Protein AF-A0A353D0W6-F1 (afdb_monomer_lite)

Secondary structure (DSSP, 8-state):
--HHHHHHHHHHHHHHHHHTT-HHHHHHHHTTSHHHHTTS--TT--EEEEESTTSSHHHHHHHHHHH-TTS-GGGEE-S--SHHHHHHHHHHT--EEEEE--HHHHHHHHHHH-TTS-HHHHHHHHHHHHHTTGGGGGGSEEEEHHHHHH-HHHHHHHHHHHHT--PPPPPP--HHHH--

Structure (mmCIF, N/CA/C/O backbone):
data_AF-A0A353D0W6-F1
#
_entry.id   AF-A0A353D0W6-F1
#
loop_
_atom_site.group_PDB
_atom_site.id
_atom_site.type_symbol
_atom_site.label_atom_id
_atom_site.label_alt_id
_atom_site.label_comp_id
_atom_site.label_asym_id
_atom_site.label_entity_id
_atom_site.label_seq_id
_atom_site.pdbx_PDB_ins_code
_atom_site.Cartn_x
_atom_site.Cartn_y
_atom_site.Cartn_z
_atom_site.occupancy
_atom_site.B_iso_or_equiv
_atom_site.auth_seq_id
_atom_site.auth_comp_id
_atom_site.auth_asym_id
_atom_site.auth_atom_id
_atom_site.pdbx_PDB_model_num
ATOM 1 N N . MET A 1 1 ? 20.693 12.632 -18.064 1.00 61.12 1 MET A N 1
ATOM 2 C CA . MET A 1 1 ? 21.108 11.742 -16.951 1.00 61.12 1 MET A CA 1
ATOM 3 C C . MET A 1 1 ? 22.246 10.874 -17.461 1.00 61.12 1 MET A C 1
ATOM 5 O O . MET A 1 1 ? 22.120 10.398 -18.578 1.00 61.12 1 MET A O 1
ATOM 9 N N . SER A 1 2 ? 23.347 10.707 -16.722 1.00 84.50 2 SER A N 1
ATOM 10 C CA . SER A 1 2 ? 24.462 9.867 -17.190 1.00 84.50 2 SER A CA 1
ATOM 11 C C . SER A 1 2 ? 24.059 8.386 -17.233 1.00 84.50 2 SER A C 1
ATOM 13 O O . SER A 1 2 ? 23.278 7.930 -16.391 1.00 84.50 2 SER A O 1
ATOM 15 N N . ASN A 1 3 ? 24.607 7.625 -18.186 1.00 86.06 3 ASN A N 1
ATOM 16 C CA . ASN A 1 3 ? 24.354 6.182 -18.317 1.00 86.06 3 ASN A CA 1
ATOM 17 C C . ASN A 1 3 ? 24.704 5.416 -17.030 1.00 86.06 3 ASN A C 1
ATOM 19 O O . ASN A 1 3 ? 23.982 4.502 -16.637 1.00 86.06 3 ASN A O 1
ATOM 23 N N . LEU A 1 4 ? 25.747 5.855 -16.318 1.00 87.06 4 LEU A N 1
ATOM 24 C CA . LEU A 1 4 ? 26.140 5.302 -15.022 1.00 87.06 4 LEU A CA 1
ATOM 25 C C . LEU A 1 4 ? 25.054 5.487 -13.948 1.00 87.06 4 LEU A C 1
ATOM 27 O O . LEU A 1 4 ? 24.778 4.563 -13.186 1.00 87.06 4 LEU A O 1
ATOM 31 N N . LEU A 1 5 ? 24.401 6.654 -13.896 1.00 87.25 5 LEU A N 1
ATOM 32 C CA . LEU A 1 5 ? 23.348 6.915 -12.912 1.00 87.25 5 LEU A CA 1
ATOM 33 C C . LEU A 1 5 ? 22.082 6.098 -13.202 1.00 87.25 5 LEU A C 1
ATOM 35 O O . LEU A 1 5 ? 21.444 5.606 -12.274 1.00 87.25 5 LEU A O 1
ATOM 39 N N . ILE A 1 6 ? 21.721 5.938 -14.479 1.00 85.00 6 ILE A N 1
ATOM 40 C CA . ILE A 1 6 ? 20.610 5.065 -14.898 1.00 85.00 6 ILE A CA 1
ATOM 41 C C . ILE A 1 6 ? 20.902 3.623 -14.483 1.00 85.00 6 ILE A C 1
ATOM 43 O O . ILE A 1 6 ? 20.075 2.992 -13.826 1.00 85.00 6 ILE A O 1
ATOM 47 N N . TRP A 1 7 ? 22.102 3.134 -14.802 1.00 87.69 7 TRP A N 1
ATOM 48 C CA . TRP A 1 7 ? 22.544 1.794 -14.438 1.00 87.69 7 TRP A CA 1
ATOM 49 C C . TRP A 1 7 ? 22.491 1.563 -12.922 1.00 87.69 7 TRP A C 1
ATOM 51 O O . TRP A 1 7 ? 21.895 0.584 -12.471 1.00 87.69 7 TRP A O 1
ATOM 61 N N . LEU A 1 8 ? 23.023 2.493 -12.122 1.00 90.81 8 LEU A N 1
ATOM 62 C CA . LEU A 1 8 ? 23.023 2.381 -10.662 1.00 90.81 8 LEU A CA 1
ATOM 63 C C . LEU A 1 8 ? 21.597 2.332 -10.095 1.00 90.81 8 LEU A C 1
ATOM 65 O O . LEU A 1 8 ? 21.285 1.474 -9.269 1.00 90.81 8 LEU A O 1
ATOM 69 N N . ARG A 1 9 ? 20.707 3.213 -10.568 1.00 88.38 9 ARG A N 1
ATOM 70 C CA . ARG A 1 9 ? 19.298 3.235 -10.140 1.00 88.38 9 ARG A CA 1
ATOM 71 C C . ARG A 1 9 ? 18.568 1.947 -10.511 1.00 88.38 9 ARG A C 1
ATOM 73 O O . ARG A 1 9 ? 17.780 1.462 -9.704 1.00 88.38 9 ARG A O 1
ATOM 80 N N . ASN A 1 10 ? 18.872 1.367 -11.670 1.00 89.25 10 ASN A N 1
ATOM 81 C CA . ASN A 1 10 ? 18.342 0.065 -12.070 1.00 89.25 10 ASN A CA 1
ATOM 82 C C . ASN A 1 10 ? 18.825 -1.070 -11.174 1.00 89.25 10 ASN A C 1
ATOM 84 O O . ASN A 1 10 ? 18.024 -1.895 -10.741 1.00 89.25 10 ASN A O 1
ATOM 88 N N . ARG A 1 11 ? 20.112 -1.094 -10.817 1.00 89.69 11 ARG A N 1
ATOM 89 C CA . ARG A 1 11 ? 20.630 -2.089 -9.867 1.00 89.69 11 ARG A CA 1
ATOM 90 C C . ARG A 1 11 ? 19.951 -1.975 -8.504 1.00 89.69 11 ARG A C 1
ATOM 92 O O . ARG A 1 11 ? 19.521 -2.992 -7.967 1.00 89.69 11 ARG A O 1
ATOM 99 N N . ILE A 1 12 ? 19.793 -0.757 -7.985 1.00 88.06 12 ILE A N 1
ATOM 100 C CA . ILE A 1 12 ? 19.088 -0.511 -6.717 1.00 88.06 12 ILE A CA 1
ATOM 101 C C . ILE A 1 12 ? 17.623 -0.959 -6.810 1.00 88.06 12 ILE A C 1
ATOM 103 O O . ILE A 1 12 ? 17.129 -1.611 -5.892 1.00 88.06 12 ILE A O 1
ATOM 107 N N . PHE A 1 13 ? 16.939 -0.662 -7.919 1.00 87.31 13 PHE A N 1
ATOM 108 C CA . PHE A 1 13 ? 15.570 -1.116 -8.160 1.00 87.31 13 PHE A CA 1
ATOM 109 C C . PHE A 1 13 ? 15.465 -2.645 -8.125 1.00 87.31 13 PHE A C 1
ATOM 111 O O . PHE A 1 13 ? 14.679 -3.175 -7.348 1.00 87.31 13 PHE A O 1
ATOM 118 N N . ARG A 1 14 ? 16.305 -3.370 -8.872 1.00 90.00 14 ARG A N 1
ATOM 119 C CA . ARG A 1 14 ? 16.280 -4.843 -8.895 1.00 90.00 14 ARG A CA 1
ATOM 120 C C . ARG A 1 14 ? 16.568 -5.464 -7.527 1.00 90.00 14 ARG A C 1
ATOM 122 O O . ARG A 1 14 ? 15.886 -6.405 -7.134 1.00 90.00 14 ARG A O 1
ATOM 129 N N . VAL A 1 15 ? 17.532 -4.924 -6.775 1.00 89.31 15 VAL A N 1
ATOM 130 C CA . VAL A 1 15 ? 17.824 -5.380 -5.400 1.00 89.31 15 VAL A CA 1
ATOM 131 C C . VAL A 1 15 ? 16.620 -5.150 -4.488 1.00 89.31 15 VAL A C 1
ATOM 133 O O . VAL A 1 15 ? 16.223 -6.051 -3.747 1.00 89.31 15 VAL A O 1
ATOM 136 N N . ARG A 1 16 ? 15.983 -3.976 -4.583 1.00 90.62 16 ARG A N 1
ATOM 137 C CA . ARG A 1 16 ? 14.746 -3.692 -3.852 1.00 90.62 16 ARG A CA 1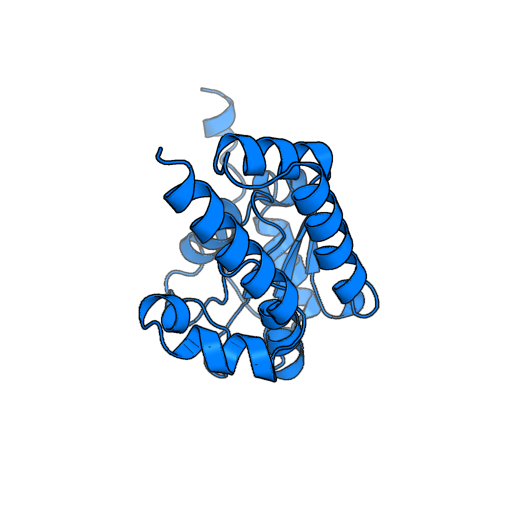
ATOM 138 C C . ARG A 1 16 ? 13.684 -4.740 -4.156 1.00 90.62 16 ARG A C 1
ATOM 140 O O . ARG A 1 16 ? 13.156 -5.326 -3.222 1.00 90.62 16 ARG A O 1
ATOM 147 N N . GLN A 1 17 ? 13.434 -5.030 -5.430 1.00 88.75 17 GLN A N 1
ATOM 148 C CA . GLN A 1 17 ? 12.399 -5.987 -5.819 1.00 88.75 17 GLN A CA 1
ATOM 149 C C . GLN A 1 17 ? 12.702 -7.431 -5.437 1.00 88.75 17 GLN A C 1
ATOM 151 O O . GLN A 1 17 ? 11.807 -8.182 -5.054 1.00 88.75 17 GLN A O 1
ATOM 156 N N . PHE A 1 18 ? 13.972 -7.826 -5.491 1.00 88.69 18 PHE A N 1
ATOM 157 C CA . PHE A 1 18 ? 14.388 -9.140 -5.018 1.00 88.69 18 PHE A CA 1
ATOM 158 C C . PHE A 1 18 ? 14.106 -9.307 -3.521 1.00 88.69 18 PHE A C 1
ATOM 160 O O . PHE A 1 18 ? 13.598 -10.340 -3.085 1.00 88.69 18 PHE A O 1
ATOM 167 N N . THR A 1 19 ? 14.397 -8.269 -2.733 1.00 91.81 19 THR A N 1
ATOM 168 C CA . THR A 1 19 ? 14.205 -8.306 -1.280 1.00 91.81 19 THR A CA 1
ATOM 169 C C . THR A 1 19 ? 12.764 -8.056 -0.842 1.00 91.81 19 THR A C 1
ATOM 171 O O . THR A 1 19 ? 12.374 -8.522 0.226 1.00 91.81 19 THR A O 1
ATOM 174 N N . ALA A 1 20 ? 11.956 -7.404 -1.682 1.00 91.06 20 ALA A N 1
ATOM 175 C CA . ALA A 1 20 ? 10.596 -6.953 -1.398 1.00 91.06 20 ALA A CA 1
ATOM 176 C C . ALA A 1 20 ? 9.639 -8.044 -0.902 1.00 91.06 20 ALA A C 1
ATOM 178 O O . ALA A 1 20 ? 8.727 -7.724 -0.151 1.00 91.06 20 ALA A O 1
ATOM 179 N N . ARG A 1 21 ? 9.839 -9.316 -1.264 1.00 92.06 21 ARG A N 1
ATOM 180 C CA . ARG A 1 21 ? 8.970 -10.424 -0.824 1.00 92.06 21 ARG A CA 1
ATOM 181 C C . ARG A 1 21 ? 9.357 -11.054 0.518 1.00 92.06 21 ARG A C 1
ATOM 183 O O . ARG A 1 21 ? 8.601 -11.852 1.056 1.00 92.06 21 ARG A O 1
ATOM 190 N N . TYR A 1 22 ? 10.529 -10.721 1.060 1.00 92.88 22 TYR A N 1
ATOM 191 C CA . TYR A 1 22 ? 11.079 -11.352 2.262 1.00 92.88 22 TYR A CA 1
ATOM 192 C C . TYR A 1 22 ? 11.183 -10.329 3.401 1.00 92.88 22 TYR A C 1
ATOM 194 O O . TYR A 1 22 ? 12.175 -9.596 3.455 1.00 92.88 22 TYR A O 1
ATOM 202 N N . PRO A 1 23 ? 10.217 -10.273 4.344 1.00 91.62 23 PRO A N 1
ATOM 203 C CA . PRO A 1 23 ? 10.223 -9.286 5.425 1.00 91.62 23 PRO A CA 1
ATOM 204 C C . PRO A 1 23 ? 11.546 -9.220 6.196 1.00 91.62 23 PRO A C 1
ATOM 206 O O . PRO A 1 23 ? 12.104 -8.138 6.374 1.00 91.62 23 PRO A O 1
ATOM 209 N N . TRP A 1 24 ? 12.093 -10.364 6.615 1.00 91.62 24 TRP A N 1
ATOM 210 C CA . TRP A 1 24 ? 13.336 -10.401 7.391 1.00 91.62 24 TRP A CA 1
ATOM 211 C C . TRP A 1 24 ? 14.496 -9.715 6.655 1.00 91.62 24 TRP A C 1
ATOM 213 O O . TRP A 1 24 ? 15.219 -8.923 7.252 1.00 91.62 24 TRP A O 1
ATOM 223 N N . MET A 1 25 ? 14.634 -9.948 5.349 1.00 90.75 25 MET A N 1
ATOM 224 C CA . MET A 1 25 ? 15.717 -9.386 4.548 1.00 90.75 25 MET A CA 1
ATOM 225 C C . MET A 1 25 ? 15.454 -7.915 4.220 1.00 90.75 25 MET A C 1
ATOM 227 O O . MET A 1 25 ? 16.329 -7.073 4.424 1.00 90.75 25 MET A O 1
ATOM 231 N N . PHE A 1 26 ? 14.239 -7.591 3.765 1.00 91.81 26 PHE A N 1
ATOM 232 C CA . PHE A 1 26 ? 13.867 -6.231 3.386 1.00 91.81 26 PHE A CA 1
ATOM 233 C C . PHE A 1 26 ? 14.054 -5.262 4.552 1.00 91.81 26 PHE A C 1
ATOM 235 O O . PHE A 1 26 ? 14.778 -4.275 4.443 1.00 91.81 26 PHE A O 1
ATOM 242 N N . PHE A 1 27 ? 13.457 -5.559 5.704 1.00 90.56 27 PHE A N 1
ATOM 243 C CA . PHE A 1 27 ? 13.506 -4.637 6.829 1.00 90.56 27 PHE A CA 1
ATOM 244 C C . PHE A 1 27 ? 14.888 -4.571 7.480 1.00 90.56 27 PHE A C 1
ATOM 246 O O . PHE A 1 27 ? 15.258 -3.494 7.934 1.00 90.56 27 PHE A O 1
ATOM 253 N N . THR A 1 28 ? 15.683 -5.648 7.457 1.00 89.38 28 THR A N 1
ATOM 254 C CA . THR A 1 28 ? 17.070 -5.611 7.960 1.00 89.38 28 THR A CA 1
ATOM 255 C C . THR A 1 28 ? 17.929 -4.606 7.192 1.00 89.38 28 THR A C 1
ATOM 257 O O . THR A 1 28 ? 18.700 -3.867 7.802 1.00 89.38 28 THR A O 1
ATOM 260 N N . LEU A 1 29 ? 17.762 -4.530 5.869 1.00 86.50 29 LEU A N 1
ATOM 261 C CA . LEU A 1 29 ? 18.499 -3.596 5.016 1.00 86.50 29 LEU A CA 1
ATOM 262 C C . LEU A 1 29 ? 17.904 -2.185 5.066 1.00 86.50 29 LEU A C 1
ATOM 264 O O . LEU A 1 29 ? 18.613 -1.195 5.247 1.00 86.50 29 LEU A O 1
ATOM 268 N N . TYR A 1 30 ? 16.583 -2.076 4.917 1.00 86.75 30 TYR A N 1
ATOM 269 C CA . TYR A 1 30 ? 15.927 -0.786 4.722 1.00 86.75 30 TYR A CA 1
ATOM 270 C C . TYR A 1 30 ? 15.818 0.025 6.012 1.00 86.75 30 TYR A C 1
ATOM 272 O O . TYR A 1 30 ? 15.732 1.253 5.931 1.00 86.75 30 TYR A O 1
ATOM 280 N N . GLN A 1 31 ? 15.874 -0.617 7.187 1.00 86.94 31 GLN A N 1
ATOM 281 C CA . GLN A 1 31 ? 15.859 0.078 8.477 1.00 86.94 31 GLN A CA 1
ATOM 282 C C . GLN A 1 31 ? 17.116 0.919 8.716 1.00 86.94 31 GLN A C 1
ATOM 284 O O . GLN A 1 31 ? 17.156 1.671 9.679 1.00 86.94 31 GLN A O 1
ATOM 289 N N . LEU A 1 32 ? 18.164 0.822 7.899 1.00 86.38 32 LEU A N 1
ATOM 290 C CA . LEU A 1 32 ? 19.351 1.668 8.060 1.00 86.38 32 LEU A CA 1
ATOM 291 C C . LEU A 1 32 ? 19.084 3.133 7.669 1.00 86.38 32 LEU A C 1
ATOM 293 O O . LEU A 1 32 ? 19.772 4.029 8.145 1.00 86.38 32 LEU A O 1
ATOM 297 N N . SER A 1 33 ? 18.052 3.391 6.860 1.00 87.44 33 SER A N 1
ATOM 298 C CA . SER A 1 33 ? 17.624 4.742 6.486 1.00 87.44 33 SER A CA 1
ATOM 299 C C . SER A 1 33 ? 16.591 5.291 7.483 1.00 87.44 33 SER A C 1
ATOM 301 O O . SER A 1 33 ? 15.503 4.714 7.602 1.00 87.44 33 SER A O 1
ATOM 303 N N . PRO A 1 34 ? 16.855 6.431 8.154 1.00 85.50 34 PRO A N 1
ATOM 304 C CA . PRO A 1 34 ? 15.892 7.064 9.060 1.00 85.50 34 PRO A CA 1
ATOM 305 C C . PRO A 1 34 ? 14.576 7.451 8.380 1.00 85.50 34 PRO A C 1
ATOM 307 O O . PRO A 1 34 ? 13.524 7.409 9.011 1.00 85.50 34 PRO A O 1
ATOM 310 N N . ILE A 1 35 ? 14.627 7.805 7.092 1.00 85.81 35 ILE A N 1
ATOM 311 C CA . ILE A 1 35 ? 13.436 8.137 6.302 1.00 85.81 35 ILE A CA 1
ATOM 312 C C . ILE A 1 35 ? 12.569 6.890 6.141 1.00 85.81 35 ILE A C 1
ATOM 314 O O . ILE A 1 35 ? 11.373 6.942 6.403 1.00 85.81 35 ILE A O 1
ATOM 318 N N . ASN A 1 36 ? 13.178 5.755 5.787 1.00 86.88 36 ASN A N 1
ATOM 319 C CA . ASN A 1 36 ? 12.438 4.511 5.600 1.00 86.88 36 ASN A CA 1
ATOM 320 C C . ASN A 1 36 ? 11.821 4.027 6.914 1.00 86.88 36 ASN A C 1
ATOM 322 O O . ASN A 1 36 ? 10.694 3.558 6.890 1.00 86.88 36 ASN A O 1
ATOM 326 N N . ARG A 1 37 ? 12.508 4.180 8.058 1.00 86.31 37 ARG A N 1
ATOM 327 C CA . ARG A 1 37 ? 11.971 3.776 9.373 1.00 86.31 37 ARG A CA 1
ATOM 328 C C . ARG A 1 37 ? 10.602 4.380 9.676 1.00 86.31 37 ARG A C 1
ATOM 330 O O . ARG A 1 37 ? 9.776 3.692 10.255 1.00 86.31 37 ARG A O 1
ATOM 337 N N . LYS A 1 38 ? 10.368 5.632 9.271 1.00 88.50 38 LYS A N 1
ATOM 338 C CA . LYS A 1 38 ? 9.089 6.330 9.489 1.00 88.50 38 LYS A CA 1
ATOM 339 C C . LYS A 1 38 ? 7.943 5.773 8.645 1.00 88.50 38 LYS A C 1
ATOM 341 O O . LYS A 1 38 ? 6.795 6.014 8.964 1.00 88.50 38 LYS A O 1
ATOM 346 N N . LEU A 1 39 ? 8.270 5.076 7.561 1.00 91.81 39 LEU A N 1
ATOM 347 C CA . LEU A 1 39 ? 7.314 4.517 6.608 1.00 91.81 39 LEU A CA 1
ATOM 348 C C . LEU A 1 39 ? 6.994 3.046 6.898 1.00 91.81 39 LEU A C 1
ATOM 350 O O . LEU A 1 39 ? 6.032 2.508 6.358 1.00 91.81 39 LEU A O 1
ATOM 354 N N . MET A 1 40 ? 7.845 2.386 7.690 1.00 93.50 40 MET A N 1
ATOM 355 C CA . MET A 1 40 ? 7.779 0.955 7.949 1.00 93.50 40 MET A CA 1
ATOM 356 C C . MET A 1 40 ? 6.664 0.599 8.910 1.00 93.50 40 MET A C 1
ATOM 358 O O . MET A 1 40 ? 6.488 1.220 9.954 1.00 93.50 40 MET A O 1
ATOM 362 N N . VAL A 1 41 ? 6.046 -0.541 8.636 1.00 95.50 41 VAL A N 1
ATOM 363 C CA . VAL A 1 41 ? 5.201 -1.216 9.613 1.00 95.50 41 VAL A CA 1
ATOM 364 C C . VAL A 1 41 ? 6.031 -1.673 10.813 1.00 95.50 41 VAL A C 1
ATOM 366 O O . VAL A 1 41 ? 7.012 -2.423 10.697 1.00 95.50 41 VAL A O 1
ATOM 369 N N . THR A 1 42 ? 5.594 -1.230 11.985 1.00 94.62 42 THR A N 1
ATOM 370 C CA . THR A 1 42 ? 6.089 -1.605 13.307 1.00 94.62 42 THR A CA 1
ATOM 371 C C . THR A 1 42 ? 4.924 -2.096 14.167 1.00 94.62 42 THR A C 1
ATOM 373 O O . THR A 1 42 ? 3.771 -2.055 13.753 1.00 94.62 42 THR A O 1
ATOM 376 N N . ARG A 1 43 ? 5.200 -2.530 15.401 1.00 94.50 43 ARG A N 1
ATOM 377 C CA . ARG A 1 43 ? 4.140 -2.896 16.356 1.00 94.50 43 ARG A CA 1
ATOM 378 C C . ARG A 1 43 ? 3.302 -1.707 16.847 1.00 94.50 43 ARG A C 1
ATOM 380 O O . ARG A 1 43 ? 2.283 -1.931 17.480 1.00 94.50 43 ARG A O 1
ATOM 387 N N . LYS A 1 44 ? 3.741 -0.468 16.597 1.00 95.94 44 LYS A N 1
ATOM 388 C CA . LYS A 1 44 ? 2.969 0.749 16.898 1.00 95.94 44 LYS A CA 1
ATOM 389 C C . LYS A 1 44 ? 2.081 1.182 15.733 1.00 95.94 44 LYS A C 1
ATOM 391 O O . LYS A 1 44 ? 1.254 2.065 15.896 1.00 95.94 44 LYS A O 1
ATOM 396 N N . THR A 1 45 ? 2.281 0.598 14.553 1.00 97.81 45 THR A N 1
ATOM 397 C CA . THR A 1 45 ? 1.506 0.944 13.366 1.00 97.81 45 THR A CA 1
ATOM 398 C C . THR A 1 45 ? 0.046 0.578 13.594 1.00 97.81 45 THR A C 1
ATOM 400 O O . THR A 1 45 ? -0.263 -0.563 13.928 1.00 97.81 45 THR A O 1
ATOM 403 N N . ARG A 1 46 ? -0.844 1.551 13.407 1.00 98.00 46 ARG A N 1
ATOM 404 C CA . ARG A 1 46 ? -2.288 1.392 13.581 1.00 98.00 46 ARG A CA 1
ATOM 405 C C . ARG A 1 46 ? -2.955 0.898 12.306 1.00 98.00 46 ARG A C 1
ATOM 407 O O . ARG A 1 46 ? -3.931 0.178 12.408 1.00 98.00 46 ARG A O 1
ATOM 414 N N . ILE A 1 47 ? -2.438 1.250 11.129 1.00 98.56 47 ILE A N 1
ATOM 415 C CA . ILE A 1 47 ? -2.991 0.854 9.825 1.00 98.56 47 ILE A CA 1
ATOM 416 C C . ILE A 1 47 ? -1.885 0.801 8.767 1.00 98.56 47 ILE A C 1
ATOM 418 O O . ILE A 1 47 ? -0.889 1.518 8.848 1.00 98.56 47 ILE A O 1
ATOM 422 N N . THR A 1 48 ? -2.051 -0.041 7.751 1.00 98.62 48 THR A N 1
ATOM 423 C CA . THR A 1 48 ? -1.217 -0.046 6.543 1.00 98.62 48 THR A CA 1
ATOM 424 C C . THR A 1 48 ? -2.063 0.277 5.320 1.00 98.62 48 THR A C 1
ATOM 426 O O . THR A 1 48 ? -3.083 -0.365 5.087 1.00 98.62 48 THR A O 1
ATOM 429 N N . ILE A 1 49 ? -1.629 1.251 4.524 1.00 98.50 49 ILE A N 1
ATOM 430 C CA . ILE A 1 49 ? -2.272 1.612 3.257 1.00 98.50 49 ILE A CA 1
ATOM 431 C C . ILE A 1 49 ? -1.203 1.535 2.178 1.00 98.50 49 ILE A C 1
ATOM 433 O O . ILE A 1 49 ? -0.290 2.363 2.114 1.00 98.50 49 ILE A O 1
ATOM 437 N N . GLU A 1 50 ? -1.294 0.500 1.352 1.00 97.44 50 GLU A N 1
ATOM 438 C CA . GLU A 1 50 ? -0.256 0.171 0.386 1.00 97.44 50 GLU A CA 1
ATOM 439 C C . GLU A 1 50 ? -0.806 -0.521 -0.846 1.00 97.44 50 GLU A C 1
ATOM 441 O O . GLU A 1 50 ? -1.874 -1.115 -0.847 1.00 97.44 50 GLU A O 1
ATOM 446 N N . GLY A 1 51 ? -0.005 -0.498 -1.894 1.00 97.69 51 GLY A N 1
ATOM 447 C CA . GLY A 1 51 ? -0.293 -1.119 -3.167 1.00 97.69 51 GLY A CA 1
ATOM 448 C C . GLY A 1 51 ? 0.895 -0.936 -4.091 1.00 97.69 51 GLY A C 1
ATOM 449 O O . GLY A 1 51 ? 1.859 -0.227 -3.774 1.00 97.69 51 GLY A O 1
ATOM 450 N N . TYR A 1 52 ? 0.823 -1.543 -5.272 1.00 97.88 52 TYR A N 1
ATOM 451 C CA . TYR A 1 52 ? 1.814 -1.277 -6.303 1.00 97.88 52 TYR A CA 1
ATOM 452 C C . TYR A 1 52 ? 1.893 0.240 -6.574 1.00 97.88 52 TYR A C 1
ATOM 454 O O . TYR A 1 52 ? 0.883 0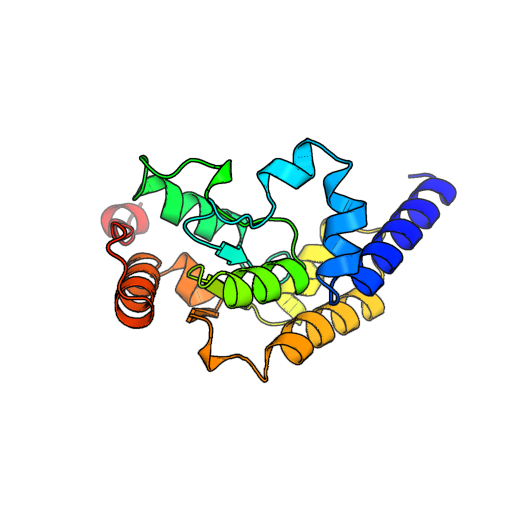.950 -6.432 1.00 97.88 52 TYR A O 1
ATOM 462 N N . PRO A 1 53 ? 3.068 0.799 -6.925 1.00 97.44 53 PRO A N 1
ATOM 463 C CA . PRO A 1 53 ? 3.174 2.218 -7.217 1.00 97.44 53 PRO A CA 1
ATOM 464 C C . PRO A 1 53 ? 2.110 2.684 -8.213 1.00 97.44 53 PRO A C 1
ATOM 466 O O . PRO A 1 53 ? 1.797 2.001 -9.182 1.00 97.44 53 PRO A O 1
ATOM 469 N N . ARG A 1 54 ? 1.623 3.916 -8.022 1.00 97.12 54 ARG A N 1
ATOM 470 C CA . ARG A 1 54 ? 0.632 4.563 -8.908 1.00 97.12 54 ARG A CA 1
ATOM 471 C C . ARG A 1 54 ? -0.794 3.983 -8.829 1.00 97.12 54 ARG A C 1
ATOM 473 O O . ARG A 1 54 ? -1.625 4.337 -9.667 1.00 97.12 54 ARG A O 1
ATOM 480 N N . SER A 1 55 ? -1.098 3.229 -7.773 1.00 98.25 55 SER A N 1
ATOM 481 C CA . SER A 1 55 ? -2.435 2.713 -7.439 1.00 98.25 55 SER A CA 1
ATOM 482 C C . SER A 1 55 ? -3.105 3.514 -6.310 1.00 98.25 55 SER A C 1
ATOM 484 O O . SER A 1 55 ? -3.439 2.959 -5.283 1.00 98.25 55 SER A O 1
ATOM 486 N N . ALA A 1 56 ? -3.233 4.840 -6.438 1.00 97.25 56 ALA A N 1
ATOM 487 C CA . ALA A 1 56 ? -3.880 5.722 -5.439 1.00 97.25 56 ALA A CA 1
ATOM 488 C C . ALA A 1 56 ? -3.245 5.790 -4.027 1.00 97.25 56 ALA A C 1
ATOM 490 O O . ALA A 1 56 ? -3.774 6.489 -3.172 1.00 97.25 56 ALA A O 1
ATOM 491 N N . ASN A 1 57 ? -2.075 5.179 -3.791 1.00 9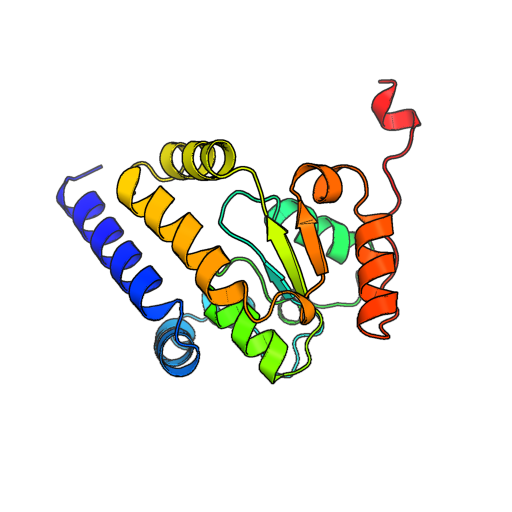8.06 57 ASN A N 1
ATOM 492 C CA . ASN A 1 57 ? -1.421 5.137 -2.467 1.00 98.06 57 ASN A CA 1
ATOM 493 C C . ASN A 1 57 ? -1.362 6.492 -1.743 1.00 98.06 57 ASN A C 1
ATOM 495 O O . ASN A 1 57 ? -1.780 6.612 -0.597 1.00 98.06 57 ASN A O 1
ATOM 499 N N . THR A 1 58 ? -0.861 7.530 -2.419 1.00 96.50 58 THR A N 1
ATOM 500 C CA . THR A 1 58 ? -0.756 8.867 -1.824 1.00 96.50 58 THR A CA 1
ATOM 501 C C . THR A 1 58 ? -2.129 9.453 -1.513 1.00 96.50 58 THR A C 1
ATOM 503 O O . THR A 1 58 ? -2.311 9.993 -0.434 1.00 96.50 58 THR A O 1
ATOM 506 N N . TYR A 1 59 ? -3.103 9.314 -2.413 1.00 97.44 59 TYR A N 1
ATOM 507 C CA . TYR A 1 59 ? -4.457 9.807 -2.162 1.00 97.44 59 TYR A CA 1
ATOM 508 C C . TYR A 1 59 ? -5.068 9.129 -0.927 1.00 97.44 59 TYR A C 1
ATOM 510 O O . TYR A 1 59 ? -5.455 9.818 0.011 1.00 97.44 59 TYR A O 1
ATOM 518 N N . ALA A 1 60 ? -5.063 7.794 -0.884 1.00 97.94 60 ALA A N 1
ATOM 519 C CA . ALA A 1 60 ? -5.709 7.020 0.175 1.00 97.94 60 ALA A CA 1
ATOM 520 C C . ALA A 1 60 ? -5.108 7.294 1.563 1.00 97.94 60 ALA A C 1
ATOM 522 O O . ALA A 1 60 ? -5.844 7.456 2.534 1.00 97.94 60 ALA A O 1
ATOM 523 N N . VAL A 1 61 ? -3.777 7.409 1.660 1.00 97.94 61 VAL A N 1
ATOM 524 C CA . VAL A 1 61 ? -3.102 7.758 2.921 1.00 97.94 61 VAL A CA 1
ATOM 525 C C . VAL A 1 61 ? -3.537 9.138 3.416 1.00 97.94 61 VAL A C 1
ATOM 527 O O . VAL A 1 61 ? -3.833 9.302 4.597 1.00 97.94 61 VAL A O 1
ATOM 530 N N . TYR A 1 62 ? -3.582 10.133 2.527 1.00 97.38 62 TYR A N 1
ATOM 531 C CA . TYR A 1 62 ? -3.960 11.494 2.905 1.00 97.38 62 TYR A CA 1
ATOM 532 C C . TYR A 1 62 ? -5.449 11.608 3.235 1.00 97.38 62 TYR A C 1
ATOM 534 O O . TYR A 1 62 ? -5.785 12.263 4.216 1.00 97.38 62 TYR A O 1
ATOM 542 N N . ALA A 1 63 ? -6.323 10.945 2.474 1.00 96.56 63 ALA A N 1
ATOM 543 C CA . ALA A 1 63 ? -7.755 10.897 2.751 1.00 96.56 63 ALA A CA 1
ATOM 544 C C . ALA A 1 63 ? -8.027 10.264 4.125 1.00 96.56 63 ALA A C 1
ATOM 546 O O . ALA A 1 63 ? -8.687 10.863 4.971 1.00 96.56 63 ALA A O 1
ATOM 547 N N . PHE A 1 64 ? -7.413 9.113 4.411 1.00 97.75 64 PHE A N 1
ATOM 548 C CA . PHE A 1 64 ? -7.517 8.476 5.721 1.00 97.75 64 PHE A CA 1
ATOM 549 C C . PHE A 1 64 ? -7.021 9.388 6.854 1.00 97.75 64 PHE A C 1
ATOM 551 O O . PHE A 1 64 ? -7.712 9.572 7.858 1.00 97.75 64 PHE A O 1
ATOM 558 N N . ARG A 1 65 ? -5.834 9.990 6.689 1.00 96.69 65 ARG A N 1
ATOM 559 C CA . ARG A 1 65 ? -5.223 10.879 7.690 1.00 96.69 65 ARG A CA 1
ATOM 560 C C . ARG A 1 65 ? -6.052 12.140 7.930 1.00 96.69 65 ARG A C 1
ATOM 562 O O . ARG A 1 65 ? -6.086 12.620 9.058 1.00 96.69 65 ARG A O 1
ATOM 569 N N . HIS A 1 66 ? -6.704 12.664 6.894 1.00 96.00 66 HIS A N 1
ATOM 570 C CA . HIS A 1 66 ? -7.571 13.835 6.988 1.00 96.00 66 HIS A CA 1
ATOM 571 C C . HIS A 1 66 ? -8.738 13.595 7.954 1.00 96.00 66 HIS A C 1
ATOM 573 O O . HIS A 1 66 ? -8.971 14.420 8.832 1.00 96.00 66 HIS A O 1
ATOM 579 N N . SER A 1 67 ? -9.403 12.441 7.854 1.00 96.00 67 SER A N 1
ATOM 580 C CA . SER A 1 67 ? -10.487 12.070 8.777 1.00 96.00 67 SER A CA 1
ATOM 581 C C . SER A 1 67 ? -10.003 11.594 10.144 1.00 96.00 67 SER A C 1
ATOM 583 O O . SER A 1 67 ? -10.748 11.649 11.120 1.00 96.00 67 SER A O 1
ATOM 585 N N . ASN A 1 68 ? -8.755 11.136 10.245 1.00 97.44 68 ASN A N 1
ATOM 586 C CA . ASN A 1 68 ? -8.187 10.573 11.469 1.00 97.44 68 ASN A CA 1
ATOM 587 C C . ASN A 1 68 ? -6.947 11.373 11.914 1.00 97.44 68 ASN A C 1
ATOM 589 O O . ASN A 1 68 ? -5.836 10.835 11.849 1.00 97.44 68 ASN A O 1
ATOM 593 N N . PRO A 1 69 ? -7.098 12.657 12.324 1.00 96.94 69 PRO A N 1
ATOM 594 C CA . PRO A 1 69 ? -6.000 13.579 12.645 1.00 96.94 69 PRO A CA 1
ATOM 595 C C . PRO A 1 69 ? -5.229 13.230 13.935 1.00 96.94 69 PRO A C 1
ATOM 597 O O . PRO A 1 69 ? -4.116 13.724 14.139 1.00 96.94 69 PRO A O 1
ATOM 600 N N . ASP A 1 70 ? -5.711 12.284 14.738 1.00 96.75 70 ASP A N 1
ATOM 601 C CA . ASP 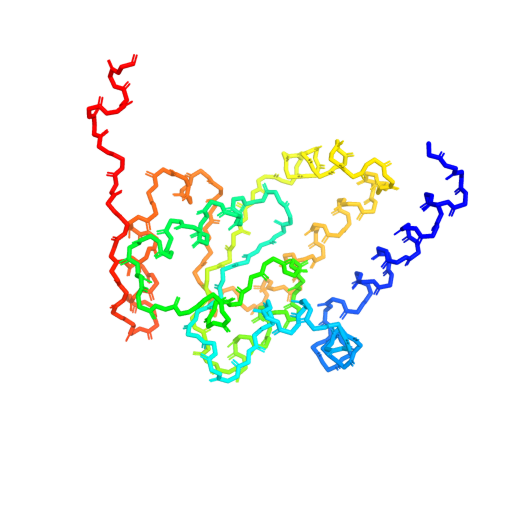A 1 70 ? -5.020 11.730 15.909 1.00 96.75 70 ASP A CA 1
ATOM 602 C C . ASP A 1 70 ? -3.931 10.690 15.562 1.00 96.75 70 ASP A C 1
ATOM 604 O O . ASP A 1 70 ? -2.968 10.566 16.309 1.00 96.75 70 ASP A O 1
ATOM 608 N N . ILE A 1 71 ? -4.025 9.989 14.422 1.00 97.06 71 ILE A N 1
ATOM 609 C CA . ILE A 1 71 ? -3.084 8.914 14.021 1.00 97.06 71 ILE A CA 1
ATOM 610 C C . ILE A 1 71 ? -1.779 9.458 13.417 1.00 97.06 71 ILE A C 1
ATOM 612 O O . ILE A 1 71 ? -1.757 9.848 12.254 1.00 97.06 71 ILE A O 1
ATOM 616 N N . GLY A 1 72 ? -0.658 9.424 14.135 1.00 96.12 72 GLY A N 1
ATOM 617 C CA . GLY A 1 72 ? 0.639 9.907 13.645 1.00 96.12 72 GLY A CA 1
ATOM 618 C C . GLY A 1 72 ? 1.058 9.343 12.276 1.00 96.12 72 GLY A C 1
ATOM 619 O O . GLY A 1 72 ? 0.713 8.225 11.900 1.00 96.12 72 GLY A O 1
ATOM 620 N N . TRP A 1 73 ? 1.845 10.107 11.508 1.00 94.75 73 TRP A N 1
ATOM 621 C CA . TRP A 1 73 ? 2.352 9.652 10.200 1.00 94.75 73 TRP A CA 1
ATOM 622 C C . TRP A 1 73 ? 3.220 8.390 10.304 1.00 94.75 73 TRP A C 1
ATOM 624 O O . TRP A 1 73 ? 3.229 7.574 9.392 1.00 94.75 73 TRP A O 1
ATOM 634 N N . ASP A 1 74 ? 3.925 8.219 11.419 1.00 93.75 74 ASP A N 1
ATOM 635 C CA . ASP A 1 74 ? 4.719 7.035 11.755 1.00 93.75 74 ASP A CA 1
ATOM 636 C C . ASP A 1 74 ? 3.879 5.858 12.288 1.00 93.75 74 ASP A C 1
ATOM 638 O O . ASP A 1 74 ? 4.387 4.746 12.444 1.00 93.75 74 ASP A O 1
ATOM 642 N N . GLU A 1 75 ? 2.582 6.072 12.520 1.00 96.69 75 GLU A N 1
ATOM 643 C CA . GLU A 1 75 ? 1.608 5.029 12.851 1.00 96.69 75 GLU A CA 1
ATOM 644 C C . GLU A 1 75 ? 0.886 4.486 11.604 1.00 96.69 75 GLU A C 1
ATOM 646 O O . GLU A 1 75 ? 0.064 3.574 11.725 1.00 96.69 75 GLU A O 1
ATOM 651 N N . ILE A 1 76 ? 1.208 4.992 10.406 1.00 97.88 76 ILE A N 1
ATOM 652 C CA . ILE A 1 76 ? 0.657 4.537 9.124 1.00 97.88 76 ILE A CA 1
ATOM 653 C C . ILE A 1 76 ? 1.774 3.890 8.294 1.00 97.88 76 ILE A C 1
ATOM 655 O O . ILE A 1 76 ? 2.687 4.559 7.818 1.00 97.88 76 ILE A O 1
ATOM 659 N N . GLY A 1 77 ? 1.687 2.580 8.065 1.00 97.19 77 GLY A N 1
ATOM 660 C CA . GLY A 1 77 ? 2.595 1.880 7.155 1.00 97.19 77 GLY A CA 1
ATOM 661 C C . GLY A 1 77 ? 2.266 2.221 5.701 1.00 97.19 77 GLY A C 1
ATOM 662 O O . GLY A 1 77 ? 1.160 1.923 5.248 1.00 97.19 77 GLY A O 1
ATOM 663 N N . HIS A 1 78 ? 3.189 2.848 4.964 1.00 96.69 78 HIS A N 1
ATOM 664 C CA . HIS A 1 78 ? 2.904 3.335 3.608 1.00 96.69 78 HIS A CA 1
ATOM 665 C C . HIS A 1 78 ? 4.154 3.597 2.750 1.00 96.69 78 HIS A C 1
ATOM 667 O O . HIS A 1 78 ? 5.266 3.690 3.256 1.00 96.69 78 HIS A O 1
ATOM 673 N N . HIS A 1 79 ? 3.970 3.829 1.445 1.00 93.06 79 HIS A N 1
ATOM 674 C CA . HIS A 1 79 ? 4.975 4.332 0.488 1.00 93.06 79 HIS A CA 1
ATOM 675 C C . HIS A 1 79 ? 6.327 3.579 0.404 1.00 93.06 79 HIS A C 1
ATOM 677 O O . HIS A 1 79 ? 7.280 4.097 -0.185 1.00 93.06 79 HIS A O 1
ATOM 683 N N . LEU A 1 80 ? 6.434 2.355 0.929 1.00 93.44 80 LEU A N 1
ATOM 684 C CA . LEU A 1 80 ? 7.557 1.462 0.630 1.00 93.44 80 LEU A CA 1
ATOM 685 C C . LEU A 1 80 ? 7.273 0.598 -0.592 1.00 93.44 80 LEU A C 1
ATOM 687 O O . LEU A 1 80 ? 8.237 0.103 -1.167 1.00 93.44 80 LEU A O 1
ATOM 691 N N . HIS A 1 81 ? 6.010 0.449 -1.003 1.00 95.38 81 HIS A N 1
ATOM 692 C CA . HIS A 1 81 ? 5.529 -0.289 -2.172 1.00 95.38 81 HIS A CA 1
ATOM 693 C C . HIS A 1 81 ? 6.203 -1.655 -2.330 1.00 95.38 81 HIS A C 1
ATOM 695 O O . HIS A 1 81 ? 6.775 -1.956 -3.377 1.00 95.38 81 HIS A O 1
ATOM 701 N N . VAL A 1 82 ? 6.197 -2.444 -1.253 1.00 95.50 82 VAL A N 1
ATOM 702 C CA . VAL A 1 82 ? 6.743 -3.806 -1.218 1.00 95.50 82 VAL A CA 1
ATOM 703 C C . VAL A 1 82 ? 5.801 -4.757 -0.489 1.00 95.50 82 VAL A C 1
ATOM 705 O O . VAL A 1 82 ? 5.157 -4.382 0.490 1.00 95.50 82 VAL A O 1
ATOM 708 N N . GLN A 1 83 ? 5.788 -6.014 -0.916 1.00 96.25 83 GLN A N 1
ATOM 709 C CA . GLN A 1 83 ? 4.999 -7.091 -0.320 1.00 96.25 83 GLN A CA 1
ATOM 710 C C . GLN A 1 83 ? 5.367 -7.298 1.152 1.00 96.25 83 GLN A C 1
ATOM 712 O O . GLN A 1 83 ? 4.497 -7.525 1.981 1.00 96.25 83 GLN A O 1
ATOM 717 N N . ALA A 1 84 ? 6.645 -7.139 1.506 1.00 96.44 84 ALA A N 1
ATOM 718 C CA . ALA A 1 84 ? 7.154 -7.260 2.867 1.00 96.44 84 ALA A CA 1
ATOM 719 C C . ALA A 1 84 ? 6.415 -6.352 3.855 1.00 96.44 84 ALA A C 1
ATOM 721 O O . ALA A 1 84 ? 6.214 -6.750 5.001 1.00 96.44 84 ALA A O 1
ATOM 722 N N . GLN A 1 85 ? 5.998 -5.161 3.411 1.00 95.88 85 GLN A N 1
ATOM 723 C CA . GLN A 1 85 ? 5.198 -4.245 4.216 1.00 95.88 85 GLN A CA 1
ATOM 724 C C . GLN A 1 85 ? 3.851 -4.881 4.570 1.00 95.88 85 GLN A C 1
ATOM 726 O O . GLN A 1 85 ? 3.541 -5.007 5.748 1.00 95.88 85 GLN A O 1
ATOM 731 N N . ILE A 1 86 ? 3.132 -5.381 3.565 1.00 97.25 86 ILE A N 1
ATOM 732 C CA . ILE A 1 86 ? 1.828 -6.042 3.706 1.00 97.25 86 ILE A CA 1
ATOM 733 C C . ILE A 1 86 ? 1.926 -7.329 4.543 1.00 97.25 86 ILE A C 1
ATOM 735 O O . ILE A 1 86 ? 1.143 -7.539 5.469 1.00 97.25 86 ILE A O 1
ATOM 739 N N . LEU A 1 87 ? 2.916 -8.178 4.252 1.00 97.06 87 LEU A N 1
ATOM 740 C CA . LEU A 1 87 ? 3.142 -9.441 4.961 1.00 97.06 87 LEU A CA 1
ATOM 741 C C . LEU A 1 87 ? 3.421 -9.208 6.448 1.00 97.06 87 LEU A C 1
ATOM 743 O O . LEU A 1 87 ? 2.872 -9.902 7.298 1.00 97.06 87 LEU A O 1
ATOM 747 N N . ARG A 1 88 ? 4.230 -8.195 6.776 1.00 96.88 88 ARG A N 1
ATOM 748 C CA . ARG A 1 88 ? 4.494 -7.839 8.171 1.00 96.88 88 ARG A CA 1
ATOM 749 C C . ARG A 1 88 ? 3.255 -7.271 8.864 1.00 96.88 88 ARG A C 1
ATOM 751 O O . ARG A 1 88 ? 3.061 -7.564 10.039 1.00 96.88 88 ARG A O 1
ATOM 758 N N . SER A 1 89 ? 2.429 -6.482 8.175 1.00 97.31 89 SER A N 1
ATOM 759 C CA . SER A 1 89 ? 1.169 -5.984 8.743 1.00 97.31 89 SER A CA 1
ATOM 760 C C . SER A 1 89 ? 0.258 -7.127 9.155 1.00 97.31 89 SER A C 1
ATOM 762 O O . SER A 1 89 ? -0.206 -7.138 10.292 1.00 97.31 89 SER A O 1
ATOM 764 N N . ARG A 1 90 ? 0.097 -8.132 8.283 1.00 96.38 90 ARG A N 1
ATOM 765 C CA . ARG A 1 90 ? -0.620 -9.371 8.609 1.00 96.38 90 ARG A CA 1
ATOM 766 C C . ARG A 1 90 ? -0.052 -10.022 9.869 1.00 96.38 90 ARG A C 1
ATOM 768 O O . ARG A 1 90 ? -0.803 -10.312 10.792 1.00 96.38 90 ARG A O 1
ATOM 775 N N . ASP A 1 91 ? 1.265 -10.217 9.924 1.00 95.94 91 ASP A N 1
ATOM 776 C CA . ASP A 1 91 ? 1.925 -10.890 11.054 1.00 95.94 91 ASP A CA 1
ATOM 777 C C . ASP A 1 91 ? 1.773 -10.128 12.381 1.00 95.94 91 ASP A C 1
ATOM 779 O O . ASP A 1 91 ? 1.839 -10.722 13.457 1.00 95.94 91 ASP A O 1
ATOM 783 N N . TYR A 1 92 ? 1.578 -8.810 12.323 1.00 97.12 92 TYR A N 1
ATOM 784 C CA . TYR A 1 92 ? 1.331 -7.965 13.492 1.00 97.12 92 TYR A CA 1
ATOM 785 C C . TYR A 1 92 ? -0.156 -7.741 13.789 1.00 97.12 92 TYR A C 1
ATOM 787 O O . TYR A 1 92 ? -0.461 -7.079 14.778 1.00 97.12 92 TYR A O 1
ATOM 795 N N . GLY A 1 93 ? -1.069 -8.273 12.971 1.00 96.88 93 GLY A N 1
ATOM 796 C CA . GLY A 1 93 ? -2.507 -8.022 13.099 1.00 96.88 93 GLY A CA 1
ATOM 797 C C . GLY A 1 93 ? -2.902 -6.572 12.799 1.00 96.88 93 GLY A C 1
ATOM 798 O O . GLY A 1 93 ? -3.922 -6.100 13.288 1.00 96.88 93 GLY A O 1
ATOM 799 N N . VAL A 1 94 ? -2.086 -5.847 12.030 1.00 98.38 94 VAL A N 1
ATOM 800 C CA . VAL A 1 94 ? -2.353 -4.460 11.636 1.00 98.38 94 VAL A CA 1
ATOM 801 C C . VAL A 1 94 ? -3.363 -4.451 10.479 1.00 98.38 94 VAL A C 1
ATOM 803 O O . VAL A 1 94 ? -3.103 -5.115 9.474 1.00 98.38 94 VAL A O 1
ATOM 806 N N . PRO A 1 95 ? -4.464 -3.678 10.565 1.00 98.44 95 PRO A N 1
ATOM 807 C CA . PRO A 1 95 ? -5.415 -3.480 9.471 1.00 98.44 95 PRO A CA 1
ATOM 808 C C . PRO A 1 95 ? -4.740 -3.021 8.177 1.00 98.44 95 PRO A C 1
ATOM 810 O O . PRO A 1 95 ? -3.875 -2.140 8.199 1.00 98.44 95 PRO A O 1
ATOM 813 N N . VAL A 1 96 ? -5.144 -3.591 7.039 1.00 98.62 96 VAL A N 1
ATOM 814 C CA . VAL A 1 96 ? -4.533 -3.298 5.733 1.00 98.62 96 VAL A CA 1
ATOM 815 C C . VAL A 1 96 ? -5.582 -2.948 4.687 1.00 98.62 96 VAL A C 1
ATOM 817 O O . VAL A 1 96 ? -6.490 -3.739 4.424 1.00 98.62 96 VAL A O 1
ATOM 820 N N . ILE A 1 97 ? -5.374 -1.810 4.024 1.00 98.69 97 ILE A N 1
ATOM 821 C CA . ILE A 1 97 ? -5.969 -1.488 2.725 1.00 98.69 97 ILE A CA 1
ATOM 822 C C . ILE A 1 97 ? -4.925 -1.807 1.648 1.00 98.69 97 ILE A C 1
ATOM 824 O O . ILE A 1 97 ? -3.878 -1.156 1.585 1.00 98.69 97 ILE A O 1
ATOM 828 N N . LEU A 1 98 ? -5.207 -2.815 0.818 1.00 98.62 98 LEU A N 1
ATOM 829 C CA . LEU A 1 98 ? -4.383 -3.216 -0.321 1.00 98.62 98 LEU A CA 1
ATOM 830 C C . LEU A 1 98 ? -4.956 -2.621 -1.613 1.00 98.62 98 LEU A C 1
ATOM 832 O O . LEU A 1 98 ? -5.971 -3.079 -2.134 1.00 98.62 98 LEU A O 1
ATOM 836 N N . LEU A 1 99 ? -4.285 -1.607 -2.145 1.00 98.62 99 LEU A N 1
ATOM 837 C CA . LEU A 1 99 ? -4.709 -0.887 -3.337 1.00 98.62 99 LEU A CA 1
ATOM 838 C C . LEU A 1 99 ? -4.265 -1.603 -4.614 1.00 98.62 99 LEU A C 1
ATOM 840 O O . LEU A 1 99 ? -3.104 -2.012 -4.751 1.00 98.62 99 LEU A O 1
ATOM 844 N N . ILE A 1 100 ? -5.166 -1.690 -5.590 1.00 98.38 100 ILE A N 1
ATOM 845 C CA . ILE A 1 100 ? -4.908 -2.262 -6.913 1.00 98.38 100 ILE A CA 1
ATOM 846 C C . ILE A 1 100 ? -5.403 -1.345 -8.029 1.00 98.38 100 ILE A C 1
ATOM 848 O O . ILE A 1 100 ? -6.393 -0.641 -7.904 1.00 98.38 100 ILE A O 1
ATOM 852 N N . ARG A 1 101 ? -4.686 -1.317 -9.149 1.00 98.38 101 ARG A N 1
ATOM 853 C CA . ARG A 1 101 ? -5.045 -0.542 -10.344 1.00 98.38 101 ARG A CA 1
ATOM 854 C C . ARG A 1 101 ? -4.768 -1.378 -11.574 1.00 98.38 101 ARG A C 1
ATOM 856 O O . ARG A 1 101 ? -3.805 -2.133 -11.546 1.00 98.38 101 ARG A O 1
ATOM 863 N N . HIS A 1 102 ? -5.524 -1.195 -12.656 1.00 98.06 102 HIS A N 1
ATOM 864 C CA . HIS A 1 102 ? -5.246 -1.849 -13.936 1.00 98.06 102 HIS A CA 1
ATOM 865 C C . HIS A 1 102 ? -3.737 -1.801 -14.294 1.00 98.06 102 HIS A C 1
ATOM 867 O O . HIS A 1 102 ? -3.139 -0.717 -14.259 1.00 98.06 102 HIS A O 1
ATOM 873 N N . PRO A 1 103 ? -3.098 -2.940 -14.629 1.00 97.62 103 PRO A N 1
ATOM 874 C CA . PRO A 1 103 ? -1.639 -3.052 -14.723 1.00 97.62 103 PRO A CA 1
ATOM 875 C C . PRO A 1 103 ? -1.024 -2.074 -15.721 1.00 97.62 103 PRO A C 1
ATOM 877 O O . PRO A 1 103 ? -0.064 -1.377 -15.393 1.00 97.62 103 PRO A O 1
ATOM 880 N N . LEU A 1 104 ? -1.612 -1.956 -16.917 1.00 97.44 104 LEU A N 1
ATOM 881 C CA . LEU A 1 104 ? -1.097 -1.055 -17.953 1.00 97.44 104 LEU A CA 1
ATOM 882 C C . LEU A 1 104 ? -1.156 0.415 -17.519 1.00 97.44 104 LEU A C 1
ATOM 884 O O . LEU A 1 104 ? -0.260 1.190 -17.837 1.00 97.44 104 LEU A O 1
ATOM 888 N N . GLU A 1 105 ? -2.174 0.794 -16.746 1.00 97.75 105 GLU A N 1
ATOM 889 C CA . GLU A 1 105 ? -2.347 2.159 -16.247 1.00 97.75 105 GLU A CA 1
ATOM 890 C C . GLU A 1 105 ? -1.312 2.494 -15.160 1.00 97.75 105 GLU A C 1
ATOM 892 O O . GLU A 1 105 ? -0.668 3.549 -15.202 1.00 97.75 105 GLU A O 1
ATOM 897 N N . ALA A 1 106 ? -1.111 1.573 -14.212 1.00 97.88 106 ALA A N 1
ATOM 898 C CA . ALA A 1 106 ? -0.135 1.722 -13.137 1.00 97.88 106 ALA A CA 1
ATOM 899 C C . ALA A 1 106 ? 1.303 1.754 -13.680 1.00 97.88 106 ALA A C 1
ATOM 901 O O . ALA A 1 106 ? 2.058 2.688 -13.383 1.00 97.88 106 ALA A O 1
ATOM 902 N N . VAL A 1 107 ? 1.660 0.786 -14.534 1.00 97.81 107 VAL A N 1
ATOM 903 C CA . VAL A 1 107 ? 2.997 0.673 -15.133 1.00 97.81 107 VAL A CA 1
ATOM 904 C C . VAL A 1 107 ? 3.295 1.860 -16.040 1.00 97.81 107 VAL A C 1
ATOM 906 O O . VAL A 1 107 ? 4.354 2.468 -15.888 1.00 97.81 107 VAL A O 1
ATOM 909 N N . ARG A 1 108 ? 2.360 2.277 -16.909 1.00 97.19 108 ARG A N 1
ATOM 910 C CA . ARG A 1 108 ? 2.533 3.481 -17.743 1.00 97.19 108 ARG A CA 1
ATOM 911 C C . ARG A 1 108 ? 2.844 4.704 -16.884 1.00 97.19 108 ARG A C 1
ATOM 913 O O . ARG A 1 108 ? 3.798 5.429 -17.158 1.00 97.19 108 ARG A O 1
ATOM 920 N N . SER A 1 109 ? 2.071 4.924 -15.818 1.00 96.69 109 SER A N 1
ATOM 921 C CA . SER A 1 109 ? 2.311 6.047 -14.906 1.00 96.69 109 SER A CA 1
ATOM 922 C C . SER A 1 109 ? 3.665 5.936 -14.190 1.00 96.69 109 SER A C 1
ATOM 924 O O . SER A 1 109 ? 4.318 6.954 -13.944 1.00 96.69 109 SER A O 1
ATOM 926 N N . LEU A 1 110 ? 4.105 4.715 -13.866 1.00 96.56 110 LEU A N 1
ATOM 927 C CA . LEU A 1 110 ? 5.374 4.457 -13.191 1.00 96.56 110 LEU A CA 1
ATOM 928 C C . LEU A 1 110 ? 6.563 4.778 -14.100 1.00 96.56 110 LEU A C 1
ATOM 930 O O . LEU A 1 110 ? 7.426 5.560 -13.701 1.00 96.56 110 LEU A O 1
ATOM 934 N N . VAL A 1 111 ? 6.607 4.216 -15.309 1.00 96.31 111 VAL A N 1
ATOM 935 C CA . VAL A 1 111 ? 7.764 4.343 -16.215 1.00 96.31 111 VAL A CA 1
ATOM 936 C C . VAL A 1 111 ? 7.912 5.759 -16.774 1.00 96.31 111 VAL A C 1
ATOM 938 O O . VAL A 1 111 ? 9.032 6.230 -16.962 1.00 96.31 111 VAL A O 1
ATOM 941 N N . VAL A 1 112 ? 6.808 6.504 -16.938 1.00 95.25 112 VAL A N 1
ATOM 942 C CA . VAL A 1 112 ? 6.860 7.936 -17.289 1.00 95.25 112 VAL A CA 1
ATOM 943 C C . VAL A 1 112 ? 7.550 8.746 -16.188 1.00 95.25 112 VAL A C 1
ATOM 945 O O . VAL A 1 112 ? 8.393 9.598 -16.483 1.00 95.25 112 VAL A O 1
ATOM 948 N N . ARG A 1 113 ? 7.234 8.461 -14.917 1.00 92.25 113 ARG A N 1
ATOM 949 C CA . ARG A 1 113 ? 7.838 9.127 -13.751 1.00 92.25 113 ARG A CA 1
ATOM 950 C C . ARG A 1 113 ? 9.267 8.648 -13.476 1.00 92.25 113 ARG A C 1
ATOM 952 O O . ARG A 1 113 ? 10.105 9.422 -13.016 1.00 92.25 113 ARG A O 1
ATOM 959 N N . HIS A 1 114 ? 9.551 7.381 -13.753 1.00 92.19 114 HIS A N 1
ATOM 960 C CA . HIS A 1 114 ? 10.806 6.708 -13.443 1.00 92.19 114 HIS A CA 1
ATOM 961 C C . HIS A 1 114 ? 11.392 6.051 -14.693 1.00 92.19 114 HIS A C 1
ATOM 963 O O . HIS A 1 114 ? 11.534 4.835 -14.758 1.00 92.19 114 HIS A O 1
ATOM 969 N N . ARG A 1 115 ? 11.813 6.881 -15.655 1.00 90.25 115 ARG A N 1
ATOM 970 C CA . ARG A 1 115 ? 12.325 6.460 -16.977 1.00 90.25 115 ARG A CA 1
ATOM 971 C C . ARG A 1 115 ? 13.527 5.507 -16.964 1.00 90.25 115 ARG A C 1
ATOM 973 O O . ARG A 1 115 ? 13.928 5.035 -18.018 1.00 90.25 115 ARG A O 1
ATOM 980 N N . PHE A 1 116 ? 14.148 5.280 -15.806 1.00 90.94 116 PHE A N 1
ATOM 981 C CA . PHE A 1 116 ? 15.220 4.294 -15.683 1.00 90.94 116 PHE A CA 1
ATOM 982 C C . PHE A 1 116 ? 14.677 2.859 -15.648 1.00 90.94 116 PHE A C 1
ATOM 984 O O . PHE A 1 116 ? 15.396 1.974 -16.089 1.00 90.94 116 PHE A O 1
ATOM 991 N N . ILE A 1 117 ? 13.438 2.646 -15.185 1.00 93.25 117 ILE A N 1
ATOM 992 C CA . ILE A 1 117 ? 12.818 1.325 -15.017 1.00 93.25 117 ILE A CA 1
ATOM 993 C C . ILE A 1 117 ? 12.372 0.773 -16.384 1.00 93.25 117 ILE A C 1
ATOM 995 O O . ILE A 1 117 ? 11.558 1.424 -17.046 1.00 93.25 117 ILE A O 1
ATOM 999 N N . PRO A 1 118 ? 12.851 -0.414 -16.801 1.00 92.75 118 PRO A N 1
ATOM 1000 C CA . PRO A 1 118 ? 12.364 -1.096 -18.001 1.00 92.75 118 PRO A CA 1
ATOM 1001 C C . PRO A 1 118 ? 10.889 -1.516 -17.883 1.00 92.75 118 PRO A C 1
ATOM 1003 O O . PRO A 1 118 ? 10.410 -1.851 -16.800 1.00 92.75 118 PRO A O 1
ATOM 1006 N N . VAL A 1 119 ? 10.143 -1.466 -18.992 1.00 95.00 119 VAL A N 1
ATOM 1007 C CA . VAL A 1 119 ? 8.686 -1.719 -19.003 1.00 95.00 119 VAL A CA 1
ATOM 1008 C C . VAL A 1 119 ? 8.356 -3.175 -18.669 1.00 95.00 119 VAL A C 1
ATOM 1010 O O . VAL A 1 119 ? 7.427 -3.433 -17.907 1.00 95.00 119 VAL A O 1
ATOM 1013 N N . ASP A 1 120 ? 9.126 -4.106 -19.220 1.00 95.19 120 ASP A N 1
ATOM 1014 C CA . ASP A 1 120 ? 9.084 -5.538 -18.926 1.00 95.19 120 ASP A CA 1
ATOM 1015 C C . ASP A 1 120 ? 9.317 -5.804 -17.434 1.00 95.19 120 ASP A C 1
ATOM 1017 O O . ASP A 1 120 ? 8.466 -6.408 -16.784 1.00 95.19 120 ASP A O 1
ATOM 1021 N N . GLU A 1 121 ? 10.380 -5.240 -16.853 1.00 94.94 121 GLU A N 1
ATOM 1022 C CA . GLU A 1 121 ? 10.652 -5.373 -15.415 1.00 94.94 121 GLU A CA 1
ATOM 1023 C C . GLU A 1 121 ? 9.532 -4.774 -14.552 1.00 94.94 121 GLU A C 1
ATOM 1025 O O . GLU A 1 121 ? 9.215 -5.311 -13.492 1.00 94.94 121 GLU A O 1
ATOM 1030 N N . ALA A 1 122 ? 8.916 -3.668 -14.981 1.00 96.00 122 ALA A N 1
ATOM 1031 C CA . ALA A 1 122 ? 7.792 -3.070 -14.266 1.00 96.00 122 ALA A CA 1
ATOM 1032 C C . ALA A 1 122 ? 6.535 -3.960 -14.299 1.00 96.00 122 ALA A C 1
ATOM 1034 O O . ALA A 1 122 ? 5.856 -4.081 -13.279 1.00 96.00 122 ALA A O 1
ATOM 1035 N N . LEU A 1 123 ? 6.234 -4.599 -15.435 1.00 96.94 123 LEU A N 1
ATOM 1036 C CA . LEU A 1 123 ? 5.110 -5.535 -15.574 1.00 96.94 123 LEU A CA 1
ATOM 1037 C C . LEU A 1 123 ? 5.331 -6.824 -14.775 1.00 96.94 123 LEU A C 1
ATOM 1039 O O . LEU A 1 123 ? 4.416 -7.290 -14.089 1.00 96.94 123 LEU A O 1
ATOM 1043 N N . GLU A 1 124 ? 6.542 -7.379 -14.823 1.00 95.62 124 GLU A N 1
ATOM 1044 C CA . GLU A 1 124 ? 6.929 -8.523 -13.995 1.00 95.62 124 GLU A CA 1
ATOM 1045 C C . GLU A 1 124 ? 6.801 -8.191 -12.510 1.00 95.62 124 GLU A C 1
ATOM 1047 O O . GLU A 1 124 ? 6.272 -8.981 -11.728 1.00 95.62 124 GLU A O 1
ATOM 1052 N N . ASP A 1 125 ? 7.254 -7.000 -12.119 1.00 95.88 125 ASP A N 1
ATOM 1053 C CA . ASP A 1 125 ? 7.168 -6.542 -10.743 1.00 95.88 125 ASP A CA 1
ATOM 1054 C C . ASP A 1 125 ? 5.728 -6.345 -10.274 1.00 95.88 125 ASP A C 1
ATOM 1056 O O . ASP A 1 125 ? 5.382 -6.790 -9.183 1.00 95.88 125 ASP A O 1
ATOM 1060 N N . TYR A 1 126 ? 4.874 -5.746 -11.110 1.00 97.62 126 TYR A N 1
ATOM 1061 C CA . TYR A 1 126 ? 3.442 -5.629 -10.838 1.00 97.62 126 TYR A CA 1
ATOM 1062 C C . TYR A 1 126 ? 2.824 -7.010 -10.607 1.00 97.62 126 TYR A C 1
ATOM 1064 O O . TYR A 1 126 ? 2.153 -7.241 -9.600 1.00 97.62 126 TYR A O 1
ATOM 1072 N N . THR A 1 127 ? 3.081 -7.945 -11.525 1.00 97.06 127 THR A N 1
ATOM 1073 C CA . THR A 1 127 ? 2.526 -9.302 -11.465 1.00 97.06 127 THR A CA 1
ATOM 1074 C C . THR A 1 127 ? 2.972 -10.001 -10.190 1.00 97.06 127 THR A C 1
ATOM 1076 O O . THR A 1 127 ? 2.145 -10.531 -9.447 1.00 97.06 127 THR A O 1
ATOM 1079 N N . ARG A 1 128 ? 4.270 -9.945 -9.886 1.00 96.00 128 ARG A N 1
ATOM 1080 C CA . ARG A 1 128 ? 4.844 -10.511 -8.667 1.00 96.00 128 ARG A CA 1
ATOM 1081 C C . ARG A 1 128 ? 4.251 -9.884 -7.404 1.00 96.00 128 ARG A C 1
ATOM 1083 O O . ARG A 1 128 ? 3.902 -10.625 -6.492 1.00 96.00 128 ARG A O 1
ATOM 1090 N N . PHE A 1 129 ? 4.107 -8.557 -7.357 1.00 96.69 129 PHE A N 1
ATOM 1091 C CA . PHE A 1 129 ? 3.580 -7.841 -6.192 1.00 96.69 129 PHE A CA 1
ATOM 1092 C C . PHE A 1 129 ? 2.230 -8.397 -5.738 1.00 96.69 129 PHE A C 1
ATOM 1094 O O . PHE A 1 129 ? 2.056 -8.684 -4.557 1.00 96.69 129 PHE A O 1
ATOM 1101 N N . TYR A 1 130 ? 1.295 -8.588 -6.671 1.00 97.44 130 TYR A N 1
ATOM 1102 C CA . TYR A 1 130 ? -0.034 -9.101 -6.342 1.00 97.44 130 TYR A CA 1
ATOM 1103 C C . TYR A 1 130 ? -0.087 -10.630 -6.262 1.00 97.44 130 TYR A C 1
ATOM 1105 O O . TYR A 1 130 ? -0.793 -11.153 -5.406 1.00 97.44 130 TYR A O 1
ATOM 1113 N N . THR A 1 131 ? 0.681 -11.359 -7.079 1.00 96.25 131 THR A N 1
ATOM 1114 C CA . THR A 1 131 ? 0.693 -12.836 -7.044 1.00 96.25 131 THR A CA 1
ATOM 1115 C C . THR A 1 131 ? 1.224 -13.365 -5.711 1.00 96.25 131 THR A C 1
ATOM 1117 O O . THR A 1 131 ? 0.651 -14.300 -5.161 1.00 96.25 131 THR A O 1
ATOM 1120 N N . ASP A 1 132 ? 2.257 -12.733 -5.143 1.00 95.12 132 ASP A N 1
ATOM 1121 C CA . ASP A 1 132 ? 2.808 -13.107 -3.831 1.00 95.12 132 ASP A CA 1
ATOM 1122 C C . ASP A 1 132 ? 1.790 -12.907 -2.686 1.00 95.12 132 ASP A C 1
ATOM 1124 O O . ASP A 1 132 ? 1.873 -13.566 -1.650 1.00 95.12 132 ASP A O 1
ATOM 1128 N N . LEU A 1 133 ? 0.835 -11.986 -2.858 1.00 96.06 133 LEU A N 1
ATOM 1129 C CA . LEU A 1 133 ? -0.187 -11.643 -1.864 1.00 96.06 133 LEU A CA 1
ATOM 1130 C C . LEU A 1 133 ? -1.519 -12.366 -2.100 1.00 96.06 133 LEU A C 1
ATOM 1132 O O . LEU A 1 133 ? -2.345 -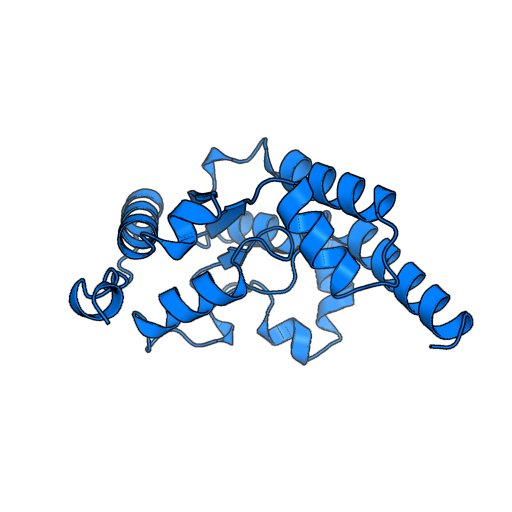12.423 -1.190 1.00 96.06 133 LEU A O 1
ATOM 1136 N N . LEU A 1 134 ? -1.728 -12.933 -3.291 1.00 95.56 134 LEU A N 1
ATOM 1137 C CA . LEU A 1 134 ? -2.980 -13.571 -3.696 1.00 95.56 134 LEU A CA 1
ATOM 1138 C C . LEU A 1 134 ? -3.435 -14.699 -2.749 1.00 95.56 134 LEU A C 1
ATOM 1140 O O . LEU A 1 134 ? -4.618 -14.712 -2.413 1.00 95.56 134 LEU A O 1
ATOM 1144 N N . PRO A 1 135 ? -2.552 -15.585 -2.234 1.00 96.19 135 PRO A N 1
ATOM 1145 C CA . PRO A 1 135 ? -2.952 -16.616 -1.268 1.00 96.19 135 PRO A CA 1
ATOM 1146 C C . PRO A 1 135 ? -3.429 -16.065 0.083 1.00 96.19 135 PRO A C 1
ATOM 1148 O O . PRO A 1 135 ? -3.904 -16.819 0.924 1.00 96.19 135 PRO A O 1
ATOM 1151 N N . LEU A 1 136 ? -3.242 -14.766 0.323 1.00 95.38 136 LEU A N 1
ATOM 1152 C CA . LEU A 1 136 ? -3.541 -14.073 1.573 1.00 95.38 136 LEU A CA 1
ATOM 1153 C C . LEU A 1 136 ? -4.615 -12.997 1.380 1.00 95.38 136 LEU A C 1
ATOM 1155 O O . LEU A 1 136 ? -4.763 -12.138 2.245 1.00 95.38 136 LEU A O 1
ATOM 1159 N N . CYS A 1 137 ? -5.337 -13.006 0.257 1.00 93.62 137 CYS A N 1
ATOM 1160 C CA . CYS A 1 137 ? -6.285 -11.954 -0.112 1.00 93.62 137 CYS A CA 1
ATOM 1161 C C . CYS A 1 137 ? -7.330 -11.669 0.983 1.00 93.62 137 CYS A C 1
ATOM 1163 O O . CYS A 1 137 ? -7.612 -10.505 1.263 1.00 93.62 137 CYS A O 1
ATOM 1165 N N . ASP A 1 138 ? -7.792 -12.701 1.691 1.00 95.69 138 ASP A N 1
ATOM 1166 C CA . ASP A 1 138 ? -8.747 -12.579 2.798 1.00 95.69 138 ASP A CA 1
ATOM 1167 C C . ASP A 1 138 ? -8.184 -11.862 4.032 1.00 95.69 138 ASP A C 1
ATOM 1169 O O . ASP A 1 138 ? -8.944 -11.465 4.914 1.00 95.69 138 ASP A O 1
ATOM 1173 N N . SER A 1 139 ? -6.868 -11.660 4.116 1.00 96.56 139 SER A N 1
ATOM 1174 C CA . SER A 1 139 ? -6.228 -10.941 5.224 1.00 96.56 139 SER A CA 1
ATOM 1175 C C . SER A 1 139 ? -6.321 -9.420 5.085 1.00 96.56 139 SER A C 1
ATOM 1177 O O . SER A 1 139 ? -5.909 -8.717 6.002 1.00 96.56 139 SER A O 1
ATOM 1179 N N . PHE A 1 140 ? -6.820 -8.894 3.961 1.00 96.75 140 PHE A N 1
ATOM 1180 C CA . PHE A 1 140 ? -6.766 -7.465 3.631 1.00 96.75 140 PHE A CA 1
ATOM 1181 C C . PHE A 1 140 ? -8.115 -6.955 3.112 1.00 96.75 140 PHE A C 1
ATOM 1183 O O . PHE A 1 140 ? -8.944 -7.732 2.641 1.00 96.75 140 PHE A O 1
ATOM 1190 N N . VAL A 1 141 ? -8.339 -5.640 3.164 1.00 98.31 141 VAL A N 1
ATOM 1191 C CA . VAL A 1 141 ? -9.370 -4.997 2.336 1.00 98.31 141 VAL A CA 1
ATOM 1192 C C . VAL A 1 141 ? -8.725 -4.628 1.007 1.00 98.31 141 VAL A C 1
ATOM 1194 O O . VAL A 1 141 ? -7.857 -3.758 0.960 1.00 98.31 141 VAL A O 1
ATOM 1197 N N . ILE A 1 142 ? -9.114 -5.311 -0.068 1.00 98.44 142 ILE A N 1
ATOM 1198 C CA . ILE A 1 142 ? -8.620 -5.030 -1.420 1.00 98.44 142 ILE A CA 1
ATOM 1199 C C . ILE A 1 142 ? -9.506 -3.960 -2.050 1.00 98.44 142 ILE A C 1
ATOM 1201 O O . ILE A 1 142 ? -10.728 -4.091 -2.048 1.00 98.44 142 ILE A O 1
ATOM 1205 N N . VAL A 1 143 ? -8.890 -2.908 -2.585 1.00 98.38 143 VAL A N 1
ATOM 1206 C CA . VAL A 1 143 ? -9.607 -1.751 -3.134 1.00 98.38 143 VAL A CA 1
ATOM 1207 C C . VAL A 1 143 ? -9.026 -1.394 -4.489 1.00 98.38 143 VAL A C 1
ATOM 1209 O O . VAL A 1 143 ? -7.822 -1.152 -4.612 1.00 98.38 143 VAL A O 1
ATOM 1212 N N . ASP A 1 144 ? -9.872 -1.362 -5.514 1.00 97.88 144 ASP A N 1
ATOM 1213 C CA . ASP A 1 144 ? -9.457 -0.871 -6.819 1.00 97.88 144 ASP A CA 1
ATOM 1214 C C . ASP A 1 144 ? -9.285 0.658 -6.830 1.00 97.88 144 ASP A C 1
ATOM 1216 O O . ASP A 1 144 ? -9.793 1.390 -5.981 1.00 97.88 144 ASP A O 1
ATOM 1220 N N . PHE A 1 145 ? -8.517 1.143 -7.800 1.00 97.94 145 PHE A N 1
ATOM 1221 C CA . PHE A 1 145 ? -8.150 2.547 -7.919 1.00 97.94 145 PHE A CA 1
ATOM 1222 C C . PHE A 1 145 ? -9.355 3.486 -7.989 1.00 97.94 145 PHE A C 1
ATOM 1224 O O . PHE A 1 145 ? -9.303 4.543 -7.366 1.00 97.94 145 PHE A O 1
ATOM 1231 N N . GLU A 1 146 ? -10.402 3.116 -8.730 1.00 96.88 146 GLU A N 1
ATOM 1232 C CA . GLU A 1 146 ? -11.573 3.973 -8.930 1.00 96.88 146 GLU A CA 1
ATOM 1233 C C . GLU A 1 146 ? -12.361 4.082 -7.629 1.00 96.88 146 GLU A C 1
ATOM 1235 O O . GLU A 1 146 ? -12.630 5.188 -7.162 1.00 96.88 146 GLU A O 1
ATOM 1240 N N . LYS A 1 147 ? -12.612 2.946 -6.968 1.00 96.31 147 LYS A N 1
ATOM 1241 C CA . LYS A 1 147 ? -13.263 2.911 -5.658 1.00 96.31 147 LYS A CA 1
ATOM 1242 C C . LYS A 1 147 ? -12.495 3.731 -4.626 1.00 96.31 147 LYS A C 1
ATOM 1244 O O . LYS A 1 147 ? -13.102 4.504 -3.889 1.00 96.31 147 LYS A O 1
ATOM 1249 N N . ALA A 1 148 ? -11.166 3.600 -4.602 1.00 96.56 148 ALA A N 1
ATOM 1250 C CA . ALA A 1 148 ? -10.318 4.323 -3.661 1.00 96.56 148 ALA A CA 1
ATOM 1251 C C . ALA A 1 148 ? -10.464 5.844 -3.784 1.00 96.56 148 ALA A C 1
ATOM 1253 O O . ALA A 1 148 ? -10.377 6.521 -2.768 1.00 96.56 148 ALA A O 1
ATOM 1254 N N . ILE A 1 149 ? -10.667 6.383 -4.993 1.00 95.25 149 ILE A N 1
ATOM 1255 C CA . ILE A 1 149 ? -10.794 7.833 -5.215 1.00 95.25 149 ILE A CA 1
ATOM 1256 C C . ILE A 1 149 ? -12.241 8.335 -5.197 1.00 95.25 149 ILE A C 1
ATOM 1258 O O . ILE A 1 149 ? -12.458 9.529 -4.981 1.00 95.25 149 ILE A O 1
ATOM 1262 N N . SER A 1 150 ? -13.220 7.462 -5.447 1.00 94.44 150 SER A N 1
ATOM 1263 C CA . SER A 1 150 ? -14.631 7.840 -5.537 1.00 94.44 150 SER A CA 1
ATOM 1264 C C . SER A 1 150 ? -15.388 7.692 -4.220 1.00 94.44 150 SER A C 1
ATOM 1266 O O . SER A 1 150 ? -16.336 8.435 -4.002 1.00 94.44 150 SER A O 1
ATOM 1268 N N . ASP A 1 151 ? -15.008 6.719 -3.388 1.00 95.75 151 ASP A N 1
ATOM 1269 C CA . ASP A 1 151 ? -15.730 6.329 -2.171 1.00 95.75 151 ASP A CA 1
ATOM 1270 C C . ASP A 1 151 ? -14.742 5.772 -1.134 1.00 95.75 151 ASP A C 1
ATOM 1272 O O . ASP A 1 151 ? -14.674 4.573 -0.842 1.00 95.75 151 ASP A O 1
ATOM 1276 N N . MET A 1 152 ? -13.905 6.669 -0.612 1.00 96.56 152 MET A N 1
ATOM 1277 C CA . MET A 1 152 ? -12.983 6.331 0.471 1.00 96.56 152 MET A CA 1
ATOM 1278 C C . MET A 1 152 ? -13.734 6.144 1.800 1.00 96.56 152 MET A C 1
ATOM 1280 O O . MET A 1 152 ? -13.253 5.419 2.673 1.00 96.56 152 MET A O 1
ATOM 1284 N N . GLY A 1 153 ? -14.914 6.755 1.959 1.00 96.69 153 GLY A N 1
ATOM 1285 C CA . GLY A 1 153 ? -15.752 6.594 3.141 1.00 96.69 153 GLY A CA 1
ATOM 1286 C C . GLY A 1 153 ? -16.173 5.140 3.342 1.00 96.69 153 GLY A C 1
ATOM 1287 O O . GLY A 1 153 ? -15.854 4.535 4.369 1.00 96.69 153 GLY A O 1
ATOM 1288 N N . GLY A 1 154 ? -16.779 4.538 2.320 1.00 97.31 154 GLY A N 1
ATOM 1289 C CA . GLY A 1 154 ? -17.175 3.132 2.313 1.00 97.31 154 GLY A CA 1
ATOM 1290 C C . GLY A 1 154 ? -15.993 2.163 2.410 1.00 97.31 154 GLY A C 1
ATOM 1291 O O . GLY A 1 154 ? -16.115 1.090 3.001 1.00 97.31 154 GLY A O 1
ATOM 1292 N N . VAL A 1 155 ? -14.814 2.538 1.898 1.00 98.06 155 VAL A N 1
ATOM 1293 C CA . VAL A 1 155 ? -13.580 1.752 2.090 1.00 98.06 155 VAL A CA 1
ATOM 1294 C C . VAL A 1 155 ? -13.178 1.694 3.565 1.00 98.06 155 VAL A C 1
ATOM 1296 O O . VAL A 1 155 ? -12.839 0.619 4.064 1.00 98.06 155 VAL A O 1
ATOM 1299 N N . ILE A 1 156 ? -13.213 2.830 4.269 1.00 98.25 156 ILE A N 1
ATOM 1300 C CA . ILE A 1 156 ? -12.886 2.891 5.700 1.00 98.25 156 ILE A CA 1
ATOM 1301 C C . ILE A 1 156 ? -13.939 2.148 6.527 1.00 98.25 156 ILE A C 1
ATOM 1303 O O . ILE A 1 156 ? -13.578 1.434 7.462 1.00 98.25 156 ILE A O 1
ATOM 1307 N N . ASP A 1 157 ? -15.216 2.249 6.163 1.00 98.12 157 ASP A N 1
ATOM 1308 C CA . ASP A 1 157 ? -16.286 1.501 6.826 1.00 98.12 157 ASP A CA 1
ATOM 1309 C C . ASP A 1 157 ? -16.100 -0.022 6.685 1.00 98.12 157 ASP A C 1
ATOM 1311 O O . ASP A 1 157 ? -16.094 -0.748 7.681 1.00 98.12 157 ASP A O 1
ATOM 1315 N N . HIS A 1 158 ? -15.807 -0.516 5.478 1.00 98.19 158 HIS A N 1
ATOM 1316 C CA . HIS A 1 158 ? -15.493 -1.933 5.268 1.00 98.19 158 HIS A CA 1
ATOM 1317 C C . HIS A 1 158 ? -14.241 -2.375 6.052 1.00 98.19 158 HIS A C 1
ATOM 1319 O O . HIS A 1 158 ? -14.218 -3.469 6.621 1.00 98.19 158 HIS A O 1
ATOM 1325 N N . LEU A 1 159 ? -13.211 -1.524 6.140 1.00 98.50 159 LEU A N 1
ATOM 1326 C CA . LEU A 1 159 ? -12.034 -1.789 6.973 1.00 98.50 159 LEU A CA 1
ATOM 1327 C C . LEU A 1 159 ? -12.412 -1.938 8.453 1.00 98.50 159 LEU A C 1
ATOM 1329 O O . LEU A 1 159 ? -11.978 -2.897 9.094 1.00 98.50 159 LEU A O 1
ATOM 1333 N N . ASN A 1 160 ? -13.248 -1.035 8.970 1.00 98.56 160 ASN A N 1
ATOM 1334 C CA . ASN A 1 160 ? -13.751 -1.089 10.340 1.00 98.56 160 ASN A CA 1
ATOM 1335 C C . ASN A 1 160 ? -14.504 -2.388 10.623 1.00 98.56 160 ASN A C 1
ATOM 1337 O O . ASN A 1 160 ? -14.212 -3.052 11.616 1.00 98.56 160 ASN A O 1
ATOM 1341 N N . GLN A 1 161 ? -15.400 -2.797 9.726 1.00 98.38 161 GLN A N 1
ATOM 1342 C CA . GLN A 1 161 ? -16.149 -4.046 9.865 1.00 98.38 161 GLN A CA 1
ATOM 1343 C C . GLN A 1 161 ? -15.232 -5.276 9.841 1.00 98.38 161 GLN A C 1
ATOM 1345 O O . GLN A 1 161 ? -15.380 -6.173 10.669 1.00 98.38 161 GLN A O 1
ATOM 1350 N N . LYS A 1 162 ? -14.255 -5.317 8.924 1.00 98.12 162 LYS A N 1
ATOM 1351 C CA . LYS A 1 162 ? -13.355 -6.468 8.767 1.00 98.12 162 LYS A CA 1
ATOM 1352 C C . LYS A 1 162 ? -12.391 -6.636 9.944 1.00 98.12 162 LYS A C 1
ATOM 1354 O O . LYS A 1 162 ? -12.120 -7.765 10.346 1.00 98.12 162 LYS A O 1
ATOM 1359 N N . PHE A 1 163 ? -11.847 -5.537 10.466 1.00 98.06 163 PHE A N 1
ATOM 1360 C CA . PHE A 1 163 ? -10.798 -5.565 11.493 1.00 98.06 163 PHE 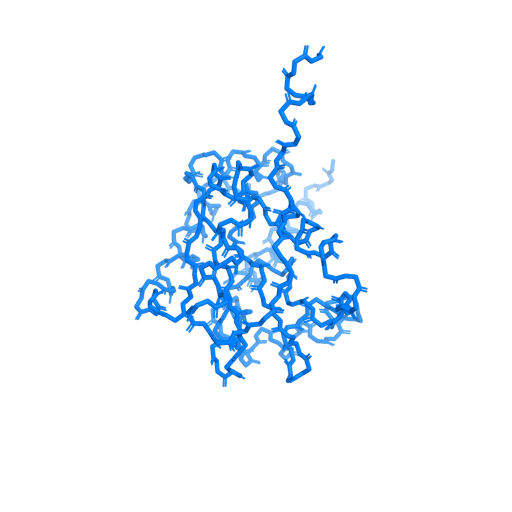A CA 1
ATOM 1361 C C . PHE A 1 163 ? -11.283 -5.191 12.900 1.00 98.06 163 PHE A C 1
ATOM 1363 O O . PHE A 1 163 ? -10.481 -5.191 13.833 1.00 98.06 163 PHE A O 1
ATOM 1370 N N . GLY A 1 164 ? -12.568 -4.872 13.073 1.00 97.94 164 GLY A N 1
ATOM 1371 C CA . GLY A 1 164 ? -13.120 -4.426 14.354 1.00 97.94 164 GLY A CA 1
ATOM 1372 C C . GLY A 1 164 ? -12.551 -3.081 14.816 1.00 97.94 164 GLY A C 1
ATOM 1373 O O . GLY A 1 164 ? -12.404 -2.853 16.015 1.00 97.94 164 GLY A O 1
ATOM 1374 N N . THR A 1 165 ? -12.175 -2.209 13.876 1.00 97.94 165 THR A N 1
ATOM 1375 C CA . THR A 1 165 ? -11.649 -0.869 14.172 1.00 97.94 165 THR A CA 1
ATOM 1376 C C . THR A 1 165 ? -12.753 0.184 14.197 1.00 97.94 165 THR A C 1
ATOM 1378 O O . THR A 1 165 ? -13.905 -0.077 13.863 1.00 97.94 165 THR A O 1
ATOM 1381 N N . SER A 1 166 ? -12.405 1.398 14.623 1.00 97.69 166 SER A N 1
ATOM 1382 C CA . SER A 1 166 ? -13.340 2.526 14.732 1.00 97.69 166 SER A CA 1
ATOM 1383 C C . SER A 1 166 ? -12.731 3.803 14.157 1.00 97.69 166 SER A C 1
ATOM 1385 O O . SER A 1 166 ? -12.690 4.836 14.818 1.00 97.69 166 SER A O 1
ATOM 1387 N N . TYR A 1 167 ? -12.178 3.717 12.946 1.00 98.25 167 TYR A N 1
ATOM 1388 C CA . TYR A 1 167 ? -11.666 4.887 12.237 1.00 98.25 167 TYR A CA 1
ATOM 1389 C C . TYR A 1 167 ? -12.809 5.775 11.757 1.00 98.25 167 TYR A C 1
ATOM 1391 O O . TYR A 1 167 ? -13.856 5.281 11.333 1.00 98.25 167 TYR A O 1
ATOM 1399 N N . ASN A 1 168 ? -12.574 7.081 11.762 1.00 97.75 168 ASN A N 1
ATOM 1400 C CA . ASN A 1 168 ? -13.501 8.057 11.216 1.00 97.75 168 ASN A CA 1
ATOM 1401 C C . ASN A 1 168 ? -13.583 7.905 9.695 1.00 97.75 168 ASN A C 1
ATOM 1403 O O . ASN A 1 168 ? -12.558 7.807 9.010 1.00 97.75 168 ASN A O 1
ATOM 1407 N N . ILE A 1 169 ? -14.811 7.928 9.186 1.00 95.94 169 ILE A N 1
ATOM 1408 C CA . ILE A 1 169 ? -15.132 7.797 7.765 1.00 95.94 169 ILE A CA 1
ATOM 1409 C C . ILE A 1 169 ? -14.644 9.043 7.003 1.00 95.94 169 ILE A C 1
ATOM 1411 O O . ILE A 1 169 ? -14.655 10.164 7.523 1.00 95.94 169 ILE A O 1
ATOM 1415 N N . PHE A 1 170 ? -14.166 8.850 5.772 1.00 92.25 170 PHE A N 1
ATOM 1416 C CA . PHE A 1 170 ? -13.860 9.960 4.870 1.00 92.25 170 PHE A CA 1
ATOM 1417 C C . PHE A 1 170 ? -15.163 10.578 4.364 1.00 92.25 170 PHE A C 1
ATOM 1419 O O . PHE A 1 170 ? -15.987 9.825 3.851 1.00 92.25 170 PHE A O 1
ATOM 1426 N N . PRO A 1 171 ? -15.389 11.896 4.527 1.00 84.19 171 PRO A N 1
ATOM 1427 C CA . PRO A 1 171 ? -16.580 12.519 3.975 1.00 84.19 171 PRO A CA 1
ATOM 1428 C C . PRO A 1 171 ? -16.533 12.341 2.459 1.00 84.19 171 PRO A C 1
ATOM 1430 O O . PRO A 1 171 ? -15.580 12.782 1.812 1.00 84.19 171 PRO A O 1
ATOM 1433 N N . ASP A 1 172 ? -17.522 11.645 1.903 1.00 66.44 172 ASP A N 1
ATOM 1434 C CA . ASP A 1 172 ? -17.630 11.515 0.456 1.00 66.44 172 ASP A CA 1
ATOM 1435 C C . ASP A 1 172 ? -17.705 12.906 -0.173 1.00 66.44 172 ASP A C 1
ATOM 1437 O O . ASP A 1 172 ? -18.180 13.859 0.451 1.00 66.44 172 ASP A O 1
ATOM 1441 N N . HIS A 1 173 ? -17.160 13.022 -1.388 1.00 58.97 173 HIS A N 1
ATOM 1442 C CA . HIS A 1 173 ? -17.033 14.289 -2.106 1.00 58.97 173 HIS A CA 1
ATOM 1443 C C . HIS A 1 173 ? -18.326 15.095 -2.005 1.00 58.97 173 HIS A C 1
ATOM 1445 O O . HIS A 1 173 ? -19.372 14.632 -2.456 1.00 58.97 173 HIS A O 1
ATOM 1451 N N . ASP A 1 174 ? -18.225 16.293 -1.429 1.00 51.53 174 ASP A N 1
ATOM 1452 C CA . ASP A 1 174 ? -19.296 17.281 -1.404 1.00 51.53 174 ASP A CA 1
ATOM 1453 C C . ASP A 1 174 ? -19.859 17.408 -2.827 1.00 51.53 174 ASP A C 1
ATOM 1455 O O . ASP A 1 174 ? -19.133 17.769 -3.759 1.00 51.53 174 ASP A O 1
ATOM 1459 N N . GLU A 1 175 ? -21.130 17.053 -3.024 1.00 49.00 175 GLU A N 1
ATOM 1460 C CA . GLU A 1 175 ? -21.800 17.136 -4.329 1.00 49.00 175 GLU A CA 1
ATOM 1461 C C . GLU A 1 175 ? -21.679 18.559 -4.916 1.00 49.00 175 GLU A C 1
ATOM 1463 O O . GLU A 1 175 ? -21.612 18.724 -6.136 1.00 49.00 175 GLU A O 1
ATOM 1468 N N . ALA A 1 176 ? -21.522 19.584 -4.064 1.00 46.84 176 ALA A N 1
ATOM 1469 C CA . ALA A 1 176 ? -21.264 20.962 -4.476 1.00 46.84 176 ALA A CA 1
ATOM 1470 C C . ALA A 1 176 ? -19.924 21.154 -5.216 1.00 46.84 176 ALA A C 1
ATOM 1472 O O . ALA A 1 176 ? -19.826 22.016 -6.087 1.00 46.84 176 ALA A O 1
ATOM 1473 N N . ALA A 1 177 ? -18.899 20.347 -4.924 1.00 43.38 177 ALA A N 1
ATOM 1474 C CA . ALA A 1 177 ? -17.579 20.451 -5.548 1.00 43.38 177 ALA A CA 1
ATOM 1475 C C . ALA A 1 177 ? -17.513 19.829 -6.957 1.00 43.38 177 ALA A C 1
ATOM 1477 O O . ALA A 1 177 ? -16.599 20.146 -7.714 1.00 43.38 177 ALA A O 1
ATOM 1478 N N . LYS A 1 178 ? -18.469 18.964 -7.332 1.00 40.78 178 LYS A N 1
ATOM 1479 C CA . LYS A 1 178 ? -18.590 18.412 -8.698 1.00 40.78 178 LYS A CA 1
ATOM 1480 C C . LYS A 1 178 ? -19.334 19.341 -9.664 1.00 40.78 178 LYS A C 1
ATOM 1482 O O . LYS A 1 178 ? -19.257 19.137 -10.872 1.00 40.78 178 LYS A O 1
ATOM 1487 N N . ALA A 1 179 ? -20.081 20.311 -9.139 1.00 41.72 179 ALA A N 1
ATOM 1488 C CA . ALA A 1 179 ? -20.943 21.206 -9.910 1.00 41.72 179 ALA A CA 1
ATOM 1489 C C . ALA A 1 179 ? -20.278 22.544 -10.306 1.00 41.72 179 ALA A C 1
ATOM 1491 O O . ALA A 1 179 ? -20.935 23.369 -10.944 1.00 41.72 179 ALA A O 1
ATOM 1492 N N . ALA A 1 180 ? -19.012 22.761 -9.931 1.00 35.31 180 ALA A N 1
ATOM 1493 C CA . ALA A 1 180 ? -18.220 23.959 -10.232 1.00 35.31 180 ALA A CA 1
ATOM 1494 C C . ALA A 1 180 ? -17.150 23.678 -11.297 1.00 35.31 180 ALA A C 1
ATOM 1496 O O . ALA A 1 180 ? -16.907 24.585 -12.125 1.00 35.31 180 ALA A O 1
#

Radius of gyration: 16.71 Å; chains: 1; bounding box: 48×41×36 Å

Sequence (180 aa):
MSNLLIWLRNRIFRVRQFTARYPWMFFTLYQLSPINRKLMVTRKTRITIEGYPRSANTYAVYAFRHSNPDIGWDEIGHHLHVQAQILRSRDYGVPVILLIRHPLEAVRSLVVRHRFIPVDEALEDYTRFYTDLLPLCDSFVIVDFEKAISDMGGVIDHLNQKFGTSYNIFPDHDEAAKAA

pLDDT: mean 92.26, std 11.25, range [35.31, 98.69]

Foldseek 3Di:
DDPVVLVVVQVVVVVLLVCLLPLVRNCVVQVVDPVSQLQADDLLAQAEEEEAAPQCQVVLLVLLCVQVVVQDSSNYRGDSRGLSRVVVCLVSLHAYEYGDEDQCNRLVVVCVVVVSDDSVNSSVSNCCRVVSCVVVPLSYRYDYSVCSVQAQQVSVVVSCVSSVDDGGGRPGPDPVVVVD